Protein AF-A0A382RAZ8-F1 (afdb_monomer_lite)

Structure (mmCIF, N/CA/C/O backbone):
data_AF-A0A382RAZ8-F1
#
_entry.id   AF-A0A382RAZ8-F1
#
loop_
_atom_site.group_PDB
_atom_site.id
_atom_site.type_symbol
_atom_site.label_atom_id
_atom_site.label_alt_id
_atom_site.label_comp_id
_atom_site.label_asym_id
_atom_site.label_entity_id
_atom_site.label_seq_id
_atom_site.pdbx_PDB_ins_code
_atom_site.Cartn_x
_atom_site.Cartn_y
_atom_site.Cartn_z
_atom_site.occupancy
_atom_site.B_iso_or_equiv
_atom_site.auth_seq_id
_atom_site.auth_comp_id
_atom_site.auth_asym_id
_atom_site.auth_atom_id
_atom_site.pdbx_PDB_model_num
ATOM 1 N N . MET A 1 1 ? -20.797 45.658 -30.354 1.00 46.81 1 MET A N 1
ATOM 2 C CA . MET A 1 1 ? -20.948 44.770 -29.179 1.00 46.81 1 MET A CA 1
ATOM 3 C C . MET A 1 1 ? -19.817 43.737 -29.176 1.00 46.81 1 MET A C 1
ATOM 5 O O . MET A 1 1 ? -19.978 42.681 -29.760 1.00 46.81 1 MET A O 1
ATOM 9 N N . LYS A 1 2 ? -18.639 44.059 -28.618 1.00 52.56 2 LYS A N 1
ATOM 10 C CA . LYS A 1 2 ? -17.497 43.115 -28.486 1.00 52.56 2 LYS A CA 1
ATOM 11 C C . LYS A 1 2 ? -16.986 42.974 -27.041 1.00 52.56 2 LYS A C 1
ATOM 13 O O . LYS A 1 2 ? -16.121 42.159 -26.766 1.00 52.56 2 LYS A O 1
ATOM 18 N N . VAL A 1 3 ? -17.541 43.751 -26.109 1.00 55.41 3 VAL A N 1
ATOM 19 C CA . VAL A 1 3 ? -17.042 43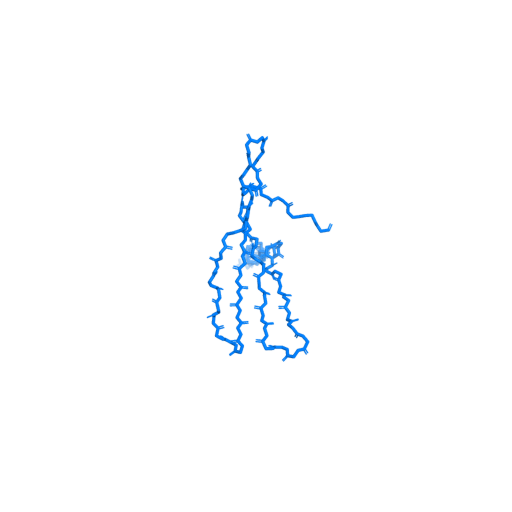.870 -24.726 1.00 55.41 3 VAL A CA 1
ATOM 20 C C . VAL A 1 3 ? -17.438 42.664 -23.855 1.00 55.41 3 VAL A C 1
ATOM 22 O O . VAL A 1 3 ? -16.751 42.346 -22.895 1.00 55.41 3 VAL A O 1
ATOM 25 N N . PHE A 1 4 ? -18.499 41.938 -24.229 1.00 54.03 4 PHE A N 1
ATOM 26 C CA . PHE A 1 4 ? -19.049 40.816 -23.453 1.00 54.03 4 PHE A CA 1
ATOM 27 C C . PHE A 1 4 ? -18.322 39.472 -23.638 1.00 54.03 4 PHE A C 1
ATOM 29 O O . PHE A 1 4 ? -18.578 38.543 -22.880 1.00 54.03 4 PHE A O 1
ATOM 36 N N . GLN A 1 5 ? -17.417 39.346 -24.616 1.00 59.97 5 GLN A N 1
ATOM 37 C CA . GLN A 1 5 ? -16.720 38.077 -24.882 1.00 59.97 5 GLN A CA 1
ATOM 38 C C . GLN A 1 5 ? -15.524 37.845 -23.945 1.00 59.97 5 GLN A C 1
ATOM 40 O O . GLN A 1 5 ? -15.236 36.709 -23.580 1.00 59.97 5 GLN A O 1
ATOM 45 N N . TYR A 1 6 ? -14.865 38.920 -23.507 1.00 64.50 6 TYR A N 1
ATOM 46 C CA . TYR A 1 6 ? -13.714 38.866 -22.603 1.00 64.50 6 TYR A CA 1
ATOM 47 C C . TYR A 1 6 ? -14.035 38.353 -21.186 1.00 64.50 6 TYR A C 1
ATOM 49 O O . TYR A 1 6 ? -13.304 37.484 -20.716 1.00 64.50 6 TYR A O 1
ATOM 57 N N . PRO A 1 7 ? -15.113 38.794 -20.498 1.00 73.81 7 PRO A N 1
ATOM 58 C CA . PRO A 1 7 ? -15.420 38.274 -19.164 1.00 73.81 7 PRO A CA 1
ATOM 59 C C . PRO A 1 7 ? -15.831 36.797 -19.199 1.00 73.81 7 PRO A C 1
ATOM 61 O O . PRO A 1 7 ? -15.473 36.048 -18.295 1.00 73.81 7 PRO A O 1
ATOM 64 N N . LEU A 1 8 ? -16.520 36.357 -20.259 1.00 74.56 8 LEU A N 1
ATOM 65 C CA . LEU A 1 8 ? -16.920 34.958 -20.429 1.00 74.56 8 LEU A CA 1
ATOM 66 C C . LEU A 1 8 ? -15.699 34.040 -20.596 1.00 74.56 8 LEU A C 1
ATOM 68 O O . LEU A 1 8 ? -15.638 32.975 -19.987 1.00 74.56 8 LEU A O 1
ATOM 72 N N . LEU A 1 9 ? -14.703 34.488 -21.370 1.00 77.88 9 LEU A N 1
ATOM 73 C CA . LEU A 1 9 ? -13.429 33.789 -21.528 1.00 77.88 9 LEU A CA 1
ATOM 74 C C . LEU A 1 9 ? -12.685 33.683 -20.189 1.00 77.88 9 LEU A C 1
ATOM 76 O O . LEU A 1 9 ? -12.179 32.615 -19.866 1.00 77.88 9 LEU A O 1
ATOM 80 N N . CYS A 1 10 ? -12.656 34.756 -19.392 1.00 75.62 10 CYS A N 1
ATOM 81 C CA . CYS A 1 10 ? -12.000 34.753 -18.083 1.00 75.62 10 CYS A CA 1
ATOM 82 C C . CYS A 1 10 ? -12.670 33.799 -17.085 1.00 75.62 10 CYS A C 1
ATOM 84 O O . CYS A 1 10 ? -11.967 33.096 -16.365 1.00 75.62 10 CYS A O 1
ATOM 86 N N . VAL A 1 11 ? -14.006 33.735 -17.054 1.00 78.38 11 VAL A N 1
ATOM 87 C CA . VAL A 1 11 ? -14.736 32.781 -16.198 1.00 78.38 11 VAL A CA 1
ATOM 88 C C . VAL A 1 11 ? -14.476 31.341 -16.643 1.00 78.38 11 VAL A C 1
ATOM 90 O O . VAL A 1 11 ? -14.229 30.483 -15.799 1.00 78.38 11 VAL A O 1
ATOM 93 N N . LEU A 1 12 ? -14.463 31.080 -17.955 1.00 76.00 12 LEU A N 1
ATOM 94 C CA . LEU A 1 12 ? -14.129 29.761 -18.495 1.00 76.00 12 LEU A CA 1
ATOM 95 C C . LEU A 1 12 ? -12.699 29.349 -18.106 1.00 76.00 12 LEU A C 1
ATOM 97 O O . LEU A 1 12 ? -12.481 28.223 -17.672 1.00 76.00 12 LEU A O 1
ATOM 101 N N . LEU A 1 13 ? -11.742 30.278 -18.190 1.00 74.00 13 LEU A N 1
ATOM 102 C CA . LEU A 1 13 ? -10.355 30.044 -17.790 1.00 74.00 13 LEU A CA 1
ATOM 103 C C . LEU A 1 13 ? -10.249 29.747 -16.289 1.00 74.00 13 LEU A C 1
ATOM 105 O O . LEU A 1 13 ? -9.653 28.739 -15.925 1.00 74.00 13 LEU A O 1
ATOM 109 N N . LEU A 1 14 ? -10.890 30.544 -15.428 1.00 70.38 14 LEU A N 1
ATOM 110 C CA . LEU A 1 14 ? -10.905 30.333 -13.972 1.00 70.38 14 LEU A CA 1
ATOM 111 C C . LEU A 1 14 ? -11.493 28.969 -13.574 1.00 70.38 14 LEU A C 1
ATOM 113 O O . LEU A 1 14 ? -10.971 28.319 -12.669 1.00 70.38 14 LEU A O 1
ATOM 117 N N . LEU A 1 15 ? -12.524 28.498 -14.282 1.00 68.00 15 LEU A N 1
ATOM 118 C CA . LEU A 1 15 ? -13.104 27.171 -14.057 1.00 68.00 15 LEU A CA 1
ATOM 119 C C . LEU A 1 15 ? -12.139 26.034 -14.432 1.00 68.00 15 LEU A C 1
ATOM 121 O O . LEU A 1 15 ? -12.117 25.016 -13.745 1.00 68.00 15 LEU A O 1
ATOM 125 N N . THR A 1 16 ? -11.303 26.205 -15.466 1.00 67.44 16 THR A N 1
ATOM 126 C CA . THR A 1 16 ? -10.335 25.165 -15.873 1.00 67.44 16 THR A CA 1
ATOM 127 C C . THR A 1 16 ? -9.157 24.999 -14.909 1.00 67.44 16 THR A C 1
ATOM 129 O O . THR A 1 16 ? -8.656 23.890 -14.755 1.00 67.44 16 THR A O 1
ATOM 132 N N . ILE A 1 17 ? -8.738 26.064 -14.217 1.00 64.38 17 ILE A N 1
ATOM 133 C CA . ILE A 1 17 ? -7.634 26.015 -13.235 1.00 64.38 17 ILE A CA 1
ATOM 134 C C . ILE A 1 17 ? -8.099 25.584 -11.839 1.00 64.38 17 ILE A C 1
ATOM 136 O O . ILE A 1 17 ? -7.300 25.051 -11.075 1.00 64.38 17 ILE A O 1
ATOM 140 N N . SER A 1 18 ? -9.382 25.758 -11.501 1.00 61.16 18 SER A N 1
ATOM 141 C CA . SER A 1 18 ? -9.913 25.393 -10.176 1.00 61.16 18 SER A CA 1
ATOM 142 C C . SER A 1 18 ? -10.024 23.879 -9.938 1.00 61.16 18 SER A C 1
ATOM 144 O O . SER A 1 18 ? -10.267 23.472 -8.805 1.00 61.16 18 SER A O 1
ATOM 146 N N . CYS A 1 19 ? -9.858 23.051 -10.976 1.00 56.09 19 CYS A N 1
ATOM 147 C CA . CYS A 1 19 ? -9.818 21.587 -10.872 1.00 56.09 19 CYS A CA 1
ATOM 148 C C . CYS A 1 19 ? -8.397 21.014 -11.004 1.00 56.09 19 CYS A C 1
ATOM 150 O O . CYS A 1 19 ? -8.246 19.810 -11.206 1.00 56.09 19 CYS A O 1
ATOM 152 N N . ALA A 1 20 ? -7.351 21.842 -10.882 1.00 52.31 20 ALA A N 1
ATOM 153 C CA . ALA A 1 20 ? -6.007 21.344 -10.610 1.00 52.31 20 ALA A CA 1
ATOM 154 C C . ALA A 1 20 ? -5.990 20.825 -9.166 1.00 52.31 20 ALA A C 1
ATOM 156 O O . ALA A 1 20 ? -5.625 21.529 -8.227 1.00 52.31 20 ALA A O 1
ATOM 157 N N . TYR A 1 21 ? -6.517 19.611 -9.021 1.00 47.50 21 TYR A N 1
ATOM 158 C CA . TYR A 1 21 ? -6.581 18.825 -7.804 1.00 47.50 21 TYR A CA 1
ATOM 159 C C . TYR A 1 21 ? -5.229 18.929 -7.098 1.00 47.50 21 TYR A C 1
ATOM 161 O O . TYR A 1 21 ? -4.190 18.581 -7.659 1.00 47.50 21 TYR A O 1
ATOM 169 N N . THR A 1 22 ? -5.238 19.478 -5.889 1.00 48.44 22 THR A N 1
ATOM 170 C CA . THR A 1 22 ? -4.079 19.466 -5.007 1.00 48.44 22 THR A CA 1
ATOM 171 C C . THR A 1 22 ? -3.765 18.010 -4.706 1.00 48.44 22 THR A C 1
ATOM 173 O O . THR A 1 22 ? -4.485 17.365 -3.945 1.00 48.44 22 THR A O 1
ATOM 176 N N . ASP A 1 23 ? -2.720 17.503 -5.350 1.00 48.22 23 ASP A N 1
ATOM 177 C CA . ASP A 1 23 ? -2.122 16.180 -5.179 1.00 48.22 23 ASP A CA 1
ATOM 178 C C . ASP A 1 23 ? -1.474 16.063 -3.784 1.00 48.22 23 ASP A C 1
ATOM 180 O O . ASP A 1 23 ? -0.262 15.963 -3.617 1.00 48.22 23 ASP A O 1
ATOM 184 N N . LEU A 1 24 ? -2.305 16.188 -2.748 1.00 46.81 24 LEU A N 1
ATOM 185 C CA . LEU A 1 24 ? -1.972 15.878 -1.357 1.00 46.81 24 LEU A CA 1
ATOM 186 C C . LEU A 1 24 ? -2.132 14.378 -1.075 1.00 46.81 24 LEU A C 1
ATOM 188 O O . LEU A 1 24 ? -1.802 13.929 0.015 1.00 46.81 24 LEU A O 1
ATOM 192 N N . ASN A 1 25 ? -2.612 13.623 -2.065 1.00 50.53 25 ASN A N 1
ATOM 193 C CA . ASN A 1 25 ? -2.844 12.188 -2.014 1.00 50.53 25 ASN A CA 1
ATOM 194 C C . ASN A 1 25 ? -1.871 11.454 -2.946 1.00 50.53 25 ASN A C 1
ATOM 196 O O . ASN A 1 25 ? -2.245 10.547 -3.687 1.00 50.53 25 ASN A O 1
ATOM 200 N N . ARG A 1 26 ? -0.624 11.929 -2.978 1.00 59.50 26 ARG A N 1
ATOM 201 C CA . ARG A 1 26 ? 0.403 11.367 -3.839 1.00 59.50 26 ARG A CA 1
ATOM 202 C C . ARG A 1 26 ? 0.884 10.067 -3.211 1.00 59.50 26 ARG A C 1
ATOM 204 O O . ARG A 1 26 ? 1.481 10.089 -2.138 1.00 59.50 26 ARG A O 1
ATOM 211 N 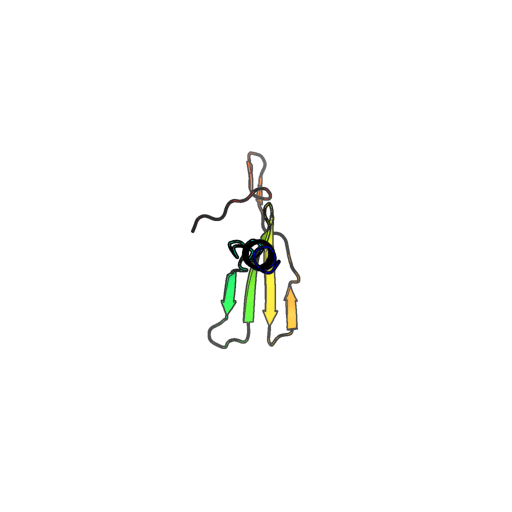N . ASP A 1 27 ? 0.643 8.958 -3.900 1.00 66.19 27 ASP A N 1
ATOM 212 C CA . ASP A 1 27 ? 1.196 7.659 -3.530 1.00 66.19 27 ASP A CA 1
ATOM 213 C C . ASP A 1 27 ? 2.701 7.791 -3.246 1.00 66.19 27 ASP A C 1
ATOM 215 O O . ASP A 1 27 ? 3.484 8.266 -4.082 1.00 66.19 27 ASP A O 1
ATOM 219 N N . HIS A 1 28 ? 3.117 7.378 -2.050 1.00 79.75 28 HIS A N 1
ATOM 220 C CA . HIS A 1 28 ? 4.525 7.386 -1.683 1.00 79.75 28 HIS A CA 1
ATOM 221 C C . HIS A 1 28 ? 5.164 6.125 -2.251 1.00 79.75 28 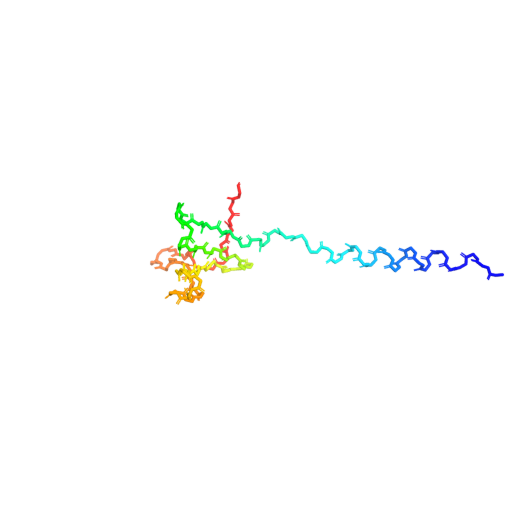HIS A C 1
ATOM 223 O O . HIS A 1 28 ? 4.825 5.009 -1.858 1.00 79.75 28 HIS A O 1
ATOM 229 N N . TYR A 1 29 ? 6.093 6.293 -3.186 1.00 87.12 29 TYR A N 1
ATOM 230 C CA . TYR A 1 29 ? 6.792 5.175 -3.804 1.00 87.12 29 TYR A CA 1
ATOM 231 C C . TYR A 1 29 ? 8.219 5.067 -3.271 1.00 87.12 29 TYR A C 1
ATOM 233 O O . TYR A 1 29 ? 8.919 6.065 -3.099 1.00 87.12 29 TYR A O 1
ATOM 241 N N . LEU A 1 30 ? 8.653 3.834 -3.031 1.00 92.81 30 LEU A N 1
ATOM 242 C CA . LEU A 1 30 ? 10.025 3.490 -2.685 1.00 92.81 30 LEU A CA 1
ATOM 243 C C . LEU A 1 30 ? 10.517 2.415 -3.651 1.00 92.81 30 LEU A C 1
ATOM 245 O O . LEU A 1 30 ? 9.783 1.486 -3.988 1.00 92.81 30 LEU A O 1
ATOM 249 N N . LEU A 1 31 ? 11.767 2.546 -4.081 1.00 95.19 31 LEU A N 1
ATOM 250 C CA . LEU A 1 31 ? 12.448 1.570 -4.926 1.00 95.19 31 LEU A CA 1
ATOM 251 C C . LEU A 1 31 ? 13.602 0.947 -4.146 1.00 95.19 31 LEU A C 1
ATOM 253 O O . LEU A 1 31 ? 14.269 1.629 -3.361 1.00 95.19 31 LEU A O 1
ATOM 257 N N . SER A 1 32 ? 13.844 -0.343 -4.360 1.00 95.75 32 SER A N 1
ATOM 258 C CA . SER A 1 32 ? 15.077 -0.980 -3.904 1.00 95.75 32 SER A CA 1
ATOM 259 C C . SER A 1 32 ? 16.298 -0.392 -4.630 1.00 95.75 32 SER A C 1
ATOM 261 O O . SER A 1 32 ? 16.156 0.174 -5.714 1.00 95.75 32 SER A O 1
ATOM 263 N N . PRO A 1 33 ? 17.519 -0.528 -4.075 1.00 97.06 33 PRO A N 1
ATOM 264 C CA . PRO A 1 33 ? 18.735 0.009 -4.698 1.00 97.06 33 PRO A CA 1
ATOM 265 C C . PRO A 1 33 ? 19.030 -0.516 -6.109 1.00 97.06 33 PRO A C 1
ATOM 267 O O . PRO A 1 33 ? 19.721 0.145 -6.875 1.00 97.06 33 PRO A O 1
ATOM 270 N N . ASP A 1 34 ? 18.545 -1.714 -6.429 1.00 97.00 34 ASP A N 1
ATOM 271 C CA . ASP A 1 34 ? 18.651 -2.356 -7.742 1.00 97.00 34 ASP A CA 1
ATOM 272 C C . ASP A 1 34 ? 17.411 -2.121 -8.623 1.00 97.00 34 ASP A C 1
ATOM 274 O O . ASP A 1 34 ? 17.311 -2.705 -9.698 1.00 97.00 34 ASP A O 1
ATOM 278 N N . GLU A 1 35 ? 16.458 -1.314 -8.147 1.00 94.75 35 GLU A N 1
ATOM 279 C CA . GLU A 1 35 ? 15.177 -0.980 -8.785 1.00 94.75 35 GLU A CA 1
ATOM 280 C C . GLU A 1 35 ? 14.270 -2.185 -9.097 1.00 94.75 35 GLU A C 1
ATOM 282 O O . GLU A 1 35 ? 13.199 -2.025 -9.684 1.00 94.75 35 GLU A O 1
ATOM 287 N N . SER A 1 36 ? 14.648 -3.392 -8.664 1.00 96.75 36 SER A N 1
ATOM 288 C CA . SER A 1 36 ? 13.891 -4.616 -8.928 1.00 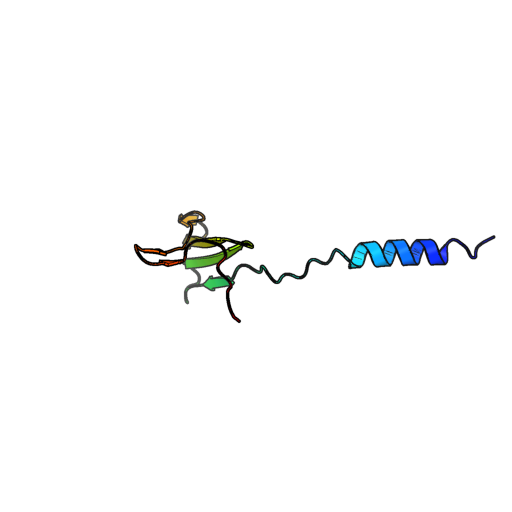96.75 36 SER A CA 1
ATOM 289 C C . SER A 1 36 ? 12.603 -4.684 -8.116 1.00 96.75 36 SER A C 1
ATOM 291 O O . SER A 1 36 ? 11.631 -5.273 -8.575 1.00 96.75 36 SER A O 1
ATOM 293 N N . LEU A 1 37 ? 12.558 -4.076 -6.929 1.00 97.31 37 LEU A N 1
ATOM 294 C CA . LEU A 1 37 ? 11.410 -4.079 -6.032 1.00 97.31 37 LEU A CA 1
ATOM 295 C C . LEU A 1 37 ? 10.848 -2.663 -5.890 1.00 97.31 37 LEU A C 1
ATOM 297 O O . LEU A 1 37 ? 11.546 -1.747 -5.454 1.00 97.31 37 LEU A O 1
ATOM 301 N N . SER A 1 38 ? 9.562 -2.499 -6.191 1.00 96.62 38 SER A N 1
ATOM 302 C CA . SER A 1 38 ? 8.836 -1.253 -5.951 1.00 96.62 38 SER A CA 1
ATOM 303 C C . SER A 1 38 ? 7.777 -1.449 -4.879 1.00 96.62 38 SER A C 1
ATOM 305 O O . SER A 1 38 ? 6.910 -2.316 -5.015 1.00 96.62 38 SER A O 1
ATOM 307 N N . PHE A 1 39 ? 7.819 -0.604 -3.860 1.00 96.12 39 PHE A N 1
ATOM 308 C CA . PHE A 1 39 ? 6.787 -0.474 -2.845 1.00 96.12 39 PHE A CA 1
ATOM 309 C C . PHE A 1 39 ? 5.988 0.797 -3.113 1.00 96.12 39 PHE A C 1
ATOM 311 O O . PHE A 1 39 ? 6.568 1.863 -3.331 1.00 96.12 39 PHE A O 1
ATOM 318 N N . THR A 1 40 ? 4.666 0.693 -3.088 1.00 94.38 40 THR A N 1
ATOM 319 C CA . THR A 1 40 ? 3.778 1.850 -3.192 1.00 94.38 40 THR A CA 1
ATOM 320 C C . THR A 1 40 ? 2.886 1.891 -1.966 1.00 94.38 40 THR A C 1
ATOM 322 O O . THR A 1 40 ? 2.207 0.915 -1.659 1.00 94.38 40 THR A O 1
ATOM 325 N N . PHE A 1 41 ? 2.926 3.013 -1.257 1.00 91.44 41 PHE A N 1
ATOM 326 C CA . PHE A 1 41 ? 2.059 3.316 -0.132 1.00 91.44 41 PHE A CA 1
ATOM 327 C C . PHE A 1 41 ? 0.951 4.243 -0.605 1.00 91.44 41 PHE A C 1
ATOM 329 O O . PHE A 1 41 ? 1.210 5.371 -1.031 1.00 91.44 41 PHE A O 1
ATOM 336 N N . HIS A 1 42 ? -0.266 3.728 -0.529 1.00 89.56 42 HIS A N 1
ATOM 337 C CA . HIS A 1 42 ? -1.473 4.398 -0.958 1.00 89.56 42 HIS A CA 1
ATOM 338 C C . HIS A 1 42 ? -2.161 4.990 0.261 1.00 89.56 42 HIS A C 1
ATOM 340 O O . HIS A 1 42 ? -2.446 4.279 1.230 1.00 89.56 42 HIS A O 1
ATOM 346 N N . VAL A 1 43 ? -2.443 6.283 0.186 1.00 83.62 43 VAL A N 1
ATOM 347 C CA . VAL A 1 43 ? -3.320 6.970 1.126 1.00 83.62 43 VAL A CA 1
ATOM 348 C C . VAL A 1 43 ? -4.596 7.250 0.354 1.00 83.62 43 VAL A C 1
ATOM 350 O O . VAL A 1 43 ? -4.556 7.868 -0.699 1.00 83.62 43 VAL A O 1
ATOM 353 N N . ASP A 1 44 ? -5.720 6.741 0.824 1.00 79.38 44 ASP A N 1
ATOM 354 C CA . ASP A 1 44 ? -7.036 7.271 0.489 1.00 79.38 44 ASP A CA 1
ATOM 355 C C . ASP A 1 44 ? -7.589 7.890 1.773 1.00 79.38 44 ASP A C 1
ATOM 357 O O . ASP A 1 44 ? -7.154 7.523 2.862 1.00 79.38 44 ASP A O 1
ATOM 361 N N . GLN A 1 45 ? -8.513 8.839 1.664 1.00 67.75 45 GLN A N 1
ATOM 362 C CA . GLN A 1 45 ? -8.944 9.764 2.725 1.00 67.75 45 GLN A CA 1
ATOM 363 C C . GLN A 1 45 ? -9.152 9.125 4.111 1.00 67.75 45 GLN A C 1
ATOM 365 O O . GLN A 1 45 ? -8.993 9.812 5.118 1.00 67.75 45 GLN A O 1
ATOM 370 N N . GLN A 1 46 ? -9.499 7.835 4.160 1.00 75.06 46 GLN A N 1
ATOM 371 C CA . GLN A 1 46 ? -9.753 7.079 5.386 1.00 75.06 46 GLN A CA 1
ATOM 372 C C . GLN A 1 46 ? -8.936 5.786 5.515 1.00 75.06 46 GLN A C 1
ATOM 374 O O . GLN A 1 46 ? -8.962 5.167 6.571 1.00 75.06 46 GLN A O 1
ATOM 379 N N . ASN A 1 47 ? -8.221 5.358 4.473 1.00 81.38 47 ASN A N 1
ATOM 380 C CA . ASN A 1 47 ? -7.579 4.048 4.426 1.00 81.38 47 ASN A CA 1
ATOM 381 C C . ASN A 1 47 ? -6.142 4.165 3.943 1.00 81.38 47 ASN A C 1
ATOM 383 O O . ASN A 1 47 ? -5.859 4.795 2.925 1.00 81.38 47 ASN A O 1
ATOM 387 N N . ILE A 1 48 ? -5.242 3.469 4.628 1.00 87.94 48 ILE A N 1
ATOM 388 C CA . ILE A 1 48 ? -3.882 3.268 4.142 1.00 87.94 48 ILE A CA 1
ATOM 389 C C . ILE A 1 48 ? -3.742 1.848 3.611 1.00 87.94 48 ILE A C 1
ATOM 391 O O . ILE A 1 48 ? -4.267 0.883 4.167 1.00 87.94 48 ILE A O 1
ATOM 395 N N . SER A 1 49 ? -3.039 1.705 2.501 1.00 92.12 49 SER A N 1
ATOM 396 C CA . SER A 1 49 ? -2.766 0.399 1.909 1.00 92.12 49 SER A CA 1
ATOM 397 C C . SER A 1 49 ? -1.402 0.388 1.240 1.00 92.12 49 SER A C 1
ATOM 399 O O . SER A 1 49 ? -0.775 1.430 1.051 1.00 92.12 49 SER A O 1
ATOM 401 N N . TYR A 1 50 ? -0.915 -0.801 0.906 1.00 94.00 50 TYR A N 1
ATOM 402 C CA . TYR A 1 50 ? 0.344 -0.962 0.195 1.00 94.00 50 TYR A CA 1
ATOM 403 C C . TYR A 1 50 ? 0.216 -1.933 -0.967 1.00 94.00 50 TYR A C 1
ATOM 405 O O . TYR A 1 50 ? -0.615 -2.838 -0.945 1.00 94.00 50 TYR A O 1
ATOM 413 N N . SER A 1 51 ? 1.082 -1.768 -1.958 1.00 96.00 51 SER A N 1
ATOM 414 C CA . SER A 1 51 ? 1.311 -2.753 -3.009 1.00 96.00 51 SER A CA 1
ATOM 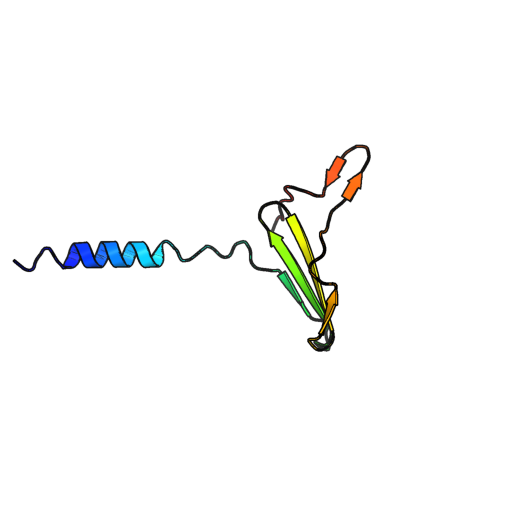415 C C . SER A 1 51 ? 2.809 -2.977 -3.216 1.00 96.00 51 SER A C 1
ATOM 417 O O . SER A 1 51 ? 3.641 -2.113 -2.915 1.00 96.00 51 SER A O 1
ATOM 419 N N . LEU A 1 52 ? 3.165 -4.167 -3.706 1.00 97.19 52 LEU A N 1
ATOM 420 C CA . LEU A 1 52 ? 4.544 -4.530 -4.036 1.00 97.19 52 LEU A CA 1
ATOM 421 C C . LEU A 1 52 ? 4.617 -5.115 -5.438 1.00 97.19 52 LEU A C 1
ATOM 423 O O . LEU A 1 52 ? 3.856 -6.018 -5.796 1.00 97.19 52 LEU A O 1
ATOM 427 N N . LYS A 1 53 ? 5.602 -4.654 -6.205 1.00 97.56 53 LYS A N 1
ATOM 428 C CA . LYS A 1 53 ? 5.962 -5.245 -7.494 1.00 97.56 53 LYS A CA 1
ATOM 429 C C . LYS A 1 53 ? 7.422 -5.644 -7.488 1.00 97.56 53 LYS A C 1
ATOM 431 O O . LYS A 1 53 ? 8.247 -4.939 -6.914 1.00 97.56 53 LYS A O 1
ATOM 436 N N . LYS A 1 54 ? 7.726 -6.750 -8.154 1.00 96.88 54 LYS A N 1
ATOM 437 C CA . LYS A 1 54 ? 9.086 -7.180 -8.448 1.00 96.88 54 LYS A CA 1
ATOM 438 C C . LYS A 1 54 ? 9.257 -7.353 -9.945 1.00 96.88 54 LYS A C 1
ATOM 440 O O . LYS A 1 54 ? 8.441 -8.019 -10.574 1.00 96.88 54 LYS A O 1
ATOM 445 N N . ASP A 1 55 ? 10.290 -6.742 -10.509 1.00 97.12 55 ASP A N 1
ATOM 446 C CA . ASP A 1 55 ? 10.592 -6.771 -11.941 1.00 97.12 55 ASP A CA 1
ATOM 447 C C . ASP A 1 55 ? 9.362 -6.377 -12.789 1.00 97.12 55 ASP A C 1
ATOM 449 O O . ASP A 1 55 ? 9.047 -6.982 -13.814 1.00 97.12 55 ASP A O 1
ATOM 453 N N . GLY A 1 56 ? 8.595 -5.394 -12.296 1.00 92.56 56 GLY A N 1
ATOM 454 C CA . GLY A 1 56 ? 7.34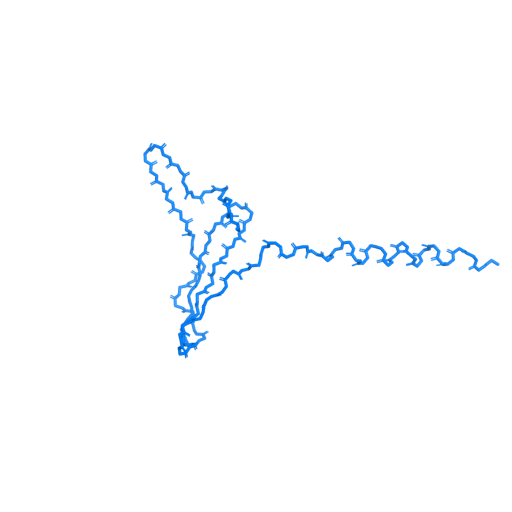4 -4.920 -12.898 1.00 92.56 56 GLY A CA 1
ATOM 455 C C . GLY A 1 56 ? 6.117 -5.822 -12.697 1.00 92.56 56 GLY A C 1
ATOM 456 O O . GLY A 1 56 ? 5.005 -5.398 -13.009 1.00 92.56 56 GLY A O 1
ATOM 457 N N . GLN A 1 57 ? 6.276 -7.027 -12.147 1.00 97.19 57 GLN A N 1
ATOM 458 C CA . GLN A 1 57 ? 5.180 -7.955 -11.858 1.00 97.19 57 GLN A CA 1
ATOM 459 C C . GLN A 1 57 ? 4.623 -7.722 -10.458 1.00 97.19 57 GLN A C 1
ATOM 461 O O . GLN A 1 57 ? 5.379 -7.531 -9.507 1.00 97.19 57 GLN A O 1
ATOM 466 N N . ILE A 1 58 ? 3.300 -7.759 -10.315 1.00 96.56 58 ILE A N 1
ATOM 467 C CA . ILE A 1 58 ? 2.654 -7.609 -9.010 1.00 96.56 58 ILE A CA 1
ATOM 468 C C . ILE A 1 58 ? 2.967 -8.840 -8.155 1.00 96.56 58 ILE A C 1
ATOM 470 O O . ILE A 1 58 ? 2.674 -9.967 -8.550 1.00 96.56 58 ILE A O 1
ATOM 474 N N . LEU A 1 59 ? 3.575 -8.610 -6.991 1.00 96.69 59 LEU A N 1
ATOM 475 C CA . LEU A 1 59 ? 3.771 -9.633 -5.964 1.00 96.69 59 LEU A CA 1
ATOM 476 C C . LEU A 1 59 ? 2.666 -9.580 -4.915 1.00 96.69 59 LEU A C 1
ATOM 478 O O . LEU A 1 59 ? 2.200 -10.622 -4.462 1.00 96.69 59 LEU A O 1
ATOM 482 N N . ILE A 1 60 ? 2.286 -8.368 -4.511 1.00 97.00 60 ILE A N 1
ATOM 483 C CA . ILE A 1 60 ? 1.211 -8.115 -3.557 1.00 97.00 60 ILE A CA 1
ATOM 484 C C . ILE A 1 60 ? 0.342 -7.009 -4.145 1.00 97.00 60 ILE A C 1
ATOM 486 O O . ILE A 1 60 ? 0.815 -5.888 -4.363 1.00 97.00 60 ILE A O 1
ATOM 490 N N . ASP A 1 61 ? -0.913 -7.359 -4.421 1.00 95.25 61 ASP A N 1
ATOM 491 C CA . ASP A 1 61 ? -1.963 -6.407 -4.774 1.00 95.25 61 ASP A CA 1
ATOM 492 C C . ASP A 1 61 ? -2.241 -5.453 -3.609 1.00 95.25 61 ASP A C 1
ATOM 494 O O . ASP A 1 61 ? -1.845 -5.702 -2.467 1.00 95.25 61 ASP A O 1
ATOM 498 N N . GLN A 1 62 ? -2.941 -4.357 -3.900 1.00 93.62 62 GLN A N 1
ATOM 499 C CA . GLN A 1 62 ? -3.282 -3.347 -2.907 1.00 93.62 62 GLN A CA 1
ATOM 500 C C . GLN A 1 62 ? -3.934 -3.983 -1.669 1.00 93.62 62 GLN A C 1
ATOM 502 O O . GLN A 1 62 ? -5.043 -4.511 -1.723 1.00 93.62 62 GLN A O 1
ATOM 507 N N . SER A 1 63 ? -3.211 -3.930 -0.553 1.00 93.06 63 SER A N 1
ATOM 508 C CA . SER A 1 63 ? -3.546 -4.600 0.699 1.00 93.06 63 SER A CA 1
ATOM 509 C C . SER A 1 63 ? -3.642 -3.574 1.821 1.00 93.06 63 SER A C 1
ATOM 511 O O . SER A 1 63 ? -2.728 -2.767 2.002 1.00 93.06 63 SER A O 1
ATOM 513 N N . GLN A 1 64 ? -4.750 -3.586 2.564 1.00 91.31 64 GLN A N 1
ATOM 514 C CA . GLN A 1 64 ? -5.007 -2.627 3.641 1.00 91.31 64 GLN A CA 1
ATOM 515 C C . GLN A 1 64 ? -3.979 -2.770 4.772 1.00 91.31 64 GLN A C 1
ATOM 517 O O . GLN A 1 64 ? -3.589 -3.878 5.147 1.00 91.31 64 GLN A O 1
ATOM 522 N N . LEU A 1 65 ? -3.544 -1.632 5.310 1.00 91.25 65 LEU A N 1
ATOM 523 C CA . LEU A 1 65 ? -2.714 -1.538 6.504 1.00 91.25 65 LEU A CA 1
ATOM 524 C C . LEU A 1 65 ? -3.575 -1.057 7.668 1.00 91.25 65 LEU A C 1
ATOM 526 O O . LEU A 1 65 ? -4.355 -0.123 7.526 1.00 91.25 65 LEU A O 1
ATOM 530 N N . GLY A 1 66 ? -3.401 -1.677 8.829 1.00 89.88 66 GLY A N 1
ATOM 531 C CA . GLY A 1 66 ? -4.112 -1.283 10.034 1.00 89.88 66 GLY A CA 1
ATOM 532 C C . GLY A 1 66 ? -3.872 -2.242 11.192 1.00 89.88 66 GLY A C 1
ATOM 533 O O . GLY A 1 66 ? -3.362 -3.349 11.005 1.00 89.88 66 GLY A O 1
ATOM 534 N N . ILE A 1 67 ? -4.226 -1.807 12.397 1.00 89.50 67 ILE A N 1
ATOM 535 C CA . ILE A 1 67 ? -4.166 -2.595 13.627 1.00 89.50 67 ILE A CA 1
ATOM 536 C C . ILE A 1 67 ? -5.525 -2.506 14.315 1.00 89.50 67 ILE A C 1
ATOM 538 O O . ILE A 1 67 ? -5.967 -1.423 14.688 1.00 89.50 67 ILE A O 1
ATOM 542 N N . LEU A 1 68 ? -6.153 -3.660 14.530 1.00 88.94 68 LEU A N 1
ATOM 543 C CA . LEU A 1 68 ? -7.308 -3.804 15.410 1.00 88.94 68 LEU A CA 1
ATOM 544 C C . LEU A 1 68 ? -6.819 -4.390 16.734 1.00 88.94 68 LEU A C 1
ATOM 546 O O . LEU A 1 68 ? -6.266 -5.490 16.753 1.00 88.94 68 LEU A O 1
ATOM 550 N N . ALA A 1 69 ? -6.987 -3.651 17.826 1.00 89.19 69 ALA A N 1
ATOM 551 C CA . ALA A 1 69 ? -6.625 -4.090 19.166 1.00 89.19 69 ALA A CA 1
ATOM 552 C C . ALA A 1 69 ? -7.807 -3.913 20.127 1.00 89.19 69 ALA A C 1
ATOM 554 O O . ALA A 1 69 ? -8.702 -3.105 19.899 1.00 89.19 69 ALA A O 1
ATOM 555 N N . ASP A 1 70 ? -7.785 -4.634 21.248 1.00 92.25 70 ASP A N 1
ATOM 556 C CA . ASP A 1 70 ? -8.907 -4.662 22.199 1.00 92.25 70 ASP A CA 1
ATOM 557 C C . ASP A 1 70 ? -9.275 -3.282 22.769 1.00 92.25 70 ASP A C 1
ATOM 559 O O . ASP A 1 70 ? -10.406 -3.057 23.194 1.00 92.25 70 ASP A O 1
ATOM 563 N N . GLN A 1 71 ? -8.307 -2.364 22.828 1.00 91.31 71 GLN A N 1
ATOM 564 C CA . GLN A 1 71 ? -8.456 -1.052 23.467 1.00 91.31 71 GLN A CA 1
ATOM 565 C C . GLN A 1 71 ? -8.376 0.118 22.484 1.00 91.31 71 GLN A C 1
ATOM 567 O O . GLN A 1 71 ? -8.627 1.254 22.884 1.00 91.31 71 GLN A O 1
ATOM 572 N N . PHE A 1 72 ? -7.990 -0.129 21.232 1.00 86.06 72 PHE A N 1
ATOM 573 C CA . PHE A 1 72 ? -7.872 0.910 20.217 1.00 86.06 72 PHE A CA 1
ATOM 574 C C . PHE A 1 72 ? -7.915 0.324 18.808 1.00 86.06 72 PHE A C 1
ATOM 576 O O . PHE A 1 72 ? -7.507 -0.810 18.562 1.00 86.06 72 PHE A O 1
ATOM 583 N N . GLU A 1 73 ? -8.346 1.156 17.873 1.00 86.12 73 GLU A N 1
ATOM 584 C CA . GLU A 1 73 ? -8.411 0.848 16.455 1.00 86.12 73 GLU A CA 1
ATOM 585 C C . GLU A 1 73 ? -7.535 1.841 15.696 1.00 86.12 73 GLU A C 1
ATOM 587 O O . GLU A 1 73 ? -7.651 3.055 15.855 1.00 86.12 73 GLU A O 1
ATOM 592 N N . PHE A 1 74 ? -6.608 1.300 14.913 1.00 85.81 74 PHE A N 1
ATOM 593 C CA . PHE A 1 74 ? -5.711 2.038 14.036 1.00 85.81 74 PHE A CA 1
ATOM 594 C C . PHE A 1 74 ? -5.804 1.428 12.636 1.00 85.81 74 PHE A C 1
ATOM 596 O O . PHE A 1 74 ? -4.823 0.905 12.115 1.00 85.81 74 PHE A O 1
ATOM 603 N N . ALA A 1 75 ? -7.010 1.396 12.076 1.00 82.81 75 ALA A N 1
ATOM 604 C CA . ALA A 1 75 ? -7.295 0.812 10.765 1.00 82.81 75 ALA A CA 1
ATOM 605 C C . ALA A 1 75 ? -7.940 1.823 9.808 1.00 82.81 75 ALA A C 1
ATOM 607 O O . ALA A 1 75 ? -7.560 1.865 8.639 1.00 82.81 75 ALA A O 1
ATOM 608 N N . ASP A 1 76 ? -8.811 2.682 10.342 1.00 82.38 76 ASP A N 1
ATOM 609 C CA . ASP A 1 76 ? -9.579 3.665 9.582 1.00 82.38 76 ASP A CA 1
ATOM 610 C C . ASP A 1 76 ? -9.263 5.107 10.034 1.00 82.38 76 ASP A C 1
ATOM 612 O O . ASP A 1 76 ? -8.732 5.338 11.125 1.00 82.38 76 ASP A O 1
ATOM 616 N N . ASP A 1 77 ? -9.585 6.086 9.181 1.00 78.75 77 ASP A N 1
ATOM 617 C CA . ASP A 1 77 ? -9.419 7.536 9.398 1.00 78.75 77 ASP A CA 1
ATOM 618 C C . ASP A 1 77 ? -7.991 7.959 9.809 1.00 78.75 77 ASP A C 1
ATOM 620 O O . ASP A 1 77 ? -7.764 8.931 10.540 1.00 78.75 77 ASP A O 1
ATOM 624 N N . LEU A 1 78 ? -6.995 7.227 9.305 1.00 77.19 78 LEU A N 1
ATOM 625 C CA . LEU A 1 78 ? -5.589 7.443 9.623 1.00 77.19 78 LEU A CA 1
ATOM 626 C C . LEU A 1 78 ? -5.029 8.690 8.929 1.00 77.19 78 LEU A C 1
ATOM 628 O O . LEU A 1 78 ? -4.898 8.747 7.709 1.00 77.19 78 LEU A O 1
ATOM 632 N N . GLN A 1 79 ? -4.623 9.681 9.727 1.00 74.88 79 GLN A N 1
ATOM 633 C CA . GLN A 1 79 ? -3.957 10.884 9.227 1.00 74.88 79 GLN A CA 1
ATOM 634 C C . GLN A 1 79 ? -2.438 10.707 9.212 1.00 74.88 79 GLN A C 1
ATOM 636 O O . GLN A 1 79 ? -1.799 10.568 10.259 1.00 74.88 79 GLN A O 1
ATOM 641 N N . ILE A 1 80 ? -1.844 10.768 8.020 1.00 72.94 80 ILE A N 1
ATOM 642 C CA . ILE A 1 80 ? -0.390 10.777 7.851 1.00 72.94 80 ILE A CA 1
ATOM 643 C C . ILE A 1 80 ? 0.137 12.189 8.095 1.00 72.94 80 ILE A C 1
ATOM 645 O O . ILE A 1 80 ? -0.285 13.154 7.457 1.00 72.94 80 ILE A O 1
ATOM 649 N N . LYS A 1 81 ? 1.070 12.314 9.039 1.00 76.75 81 LYS A N 1
ATOM 650 C CA . LYS A 1 81 ? 1.751 13.574 9.331 1.00 76.75 81 LYS A CA 1
ATOM 651 C C . LYS A 1 81 ? 3.052 13.648 8.529 1.00 76.75 81 LYS A C 1
ATOM 653 O O . LYS A 1 81 ? 3.902 12.775 8.691 1.00 76.75 81 LYS A O 1
ATOM 658 N N . ASN A 1 82 ? 3.182 14.687 7.702 1.00 57.91 82 ASN A N 1
ATOM 659 C CA . ASN A 1 82 ? 4.424 15.039 7.001 1.00 57.91 82 ASN A CA 1
ATOM 660 C C . ASN A 1 82 ? 5.461 15.669 7.937 1.00 57.91 82 ASN A C 1
ATOM 662 O O . ASN A 1 82 ? 5.051 16.394 8.878 1.00 57.91 82 ASN A O 1
#

Radius of gyration: 21.22 Å; chains: 1; bounding box: 40×54×53 Å

pLDDT: mean 80.06, std 15.79, range [46.81, 97.56]

Foldseek 3Di:
DPPVPVVVVVVVVVVVVVPPPPPPQDWDWDADPVSQKIKTWGDDQWWIWIWMGGNNHTPGDTGTDWDDDPVDTGRTRDDDDD

InterPro domains:
  IPR014718 Glycoside hydrolase-type carbohydrate-binding [G3DSA:2.70.98.10] (16-82)
  IPR029486 Glycosyl-hydrolase 97, N-terminal domain [PF14508] (31-80)

Sequence (82 aa):
MKVFQYPLLCVLLLLTISCAYTDLNRDHYLLSPDESLSFTFHVDQQNISYSLKKDGQILIDQSQLGILADQFEFADDLQIKN

Organism: NCBI:txid408172

Secondary structure (DSSP, 8-state):
--TTHHHHHHHHHHHHHTT-----S--EEEE-TTS-EEEEEEEETTEEEEEEEETTEEEEEEEEE-EEETTEEESBSPPPP-